Protein AF-A0A377URW3-F1 (afdb_monomer_lite)

Structure (mmCIF, N/CA/C/O backbone):
data_AF-A0A377URW3-F1
#
_entry.id   AF-A0A377URW3-F1
#
loop_
_atom_site.group_PDB
_atom_site.id
_atom_site.type_symbol
_atom_site.label_atom_id
_atom_site.label_alt_id
_atom_site.label_comp_id
_atom_site.label_asym_id
_atom_site.label_entity_id
_atom_site.label_seq_id
_atom_site.pdbx_PDB_ins_code
_atom_site.Cartn_x
_atom_site.Cartn_y
_atom_site.Cartn_z
_atom_site.occupancy
_atom_site.B_iso_or_equiv
_atom_site.auth_seq_id
_atom_site.auth_comp_id
_atom_site.auth_asym_id
_atom_site.auth_atom_id
_atom_site.pdbx_PDB_model_num
ATOM 1 N N . MET A 1 1 ? 3.936 -1.972 -28.432 1.00 53.31 1 MET A N 1
ATOM 2 C CA . MET A 1 1 ? 4.066 -1.553 -27.021 1.00 53.31 1 MET A CA 1
ATOM 3 C C . MET A 1 1 ? 3.504 -2.682 -26.188 1.00 53.31 1 MET A C 1
ATOM 5 O O . MET A 1 1 ? 2.342 -3.009 -26.382 1.00 53.31 1 MET A O 1
ATOM 9 N N . GLU A 1 2 ? 4.323 -3.327 -25.361 1.00 59.12 2 GLU A N 1
ATOM 10 C CA . GLU A 1 2 ? 3.845 -4.372 -24.452 1.00 59.12 2 GLU A CA 1
ATOM 11 C C . GLU A 1 2 ? 3.903 -3.836 -23.026 1.00 59.12 2 GLU A C 1
ATOM 13 O O . GLU A 1 2 ? 4.968 -3.467 -22.525 1.00 59.12 2 GLU A O 1
ATOM 18 N N . SER A 1 3 ? 2.745 -3.776 -22.378 1.00 64.94 3 SER A N 1
ATOM 19 C CA . SER A 1 3 ? 2.629 -3.483 -20.958 1.00 64.94 3 SER A CA 1
ATOM 20 C C . SER A 1 3 ? 1.944 -4.654 -20.266 1.00 64.94 3 SER A C 1
ATOM 22 O O . SER A 1 3 ? 0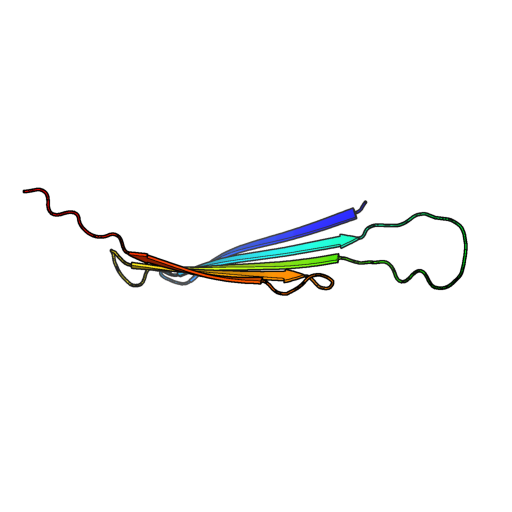.933 -5.173 -20.734 1.00 64.94 3 SER A O 1
ATOM 24 N N . VAL A 1 4 ? 2.521 -5.091 -19.152 1.00 77.88 4 VAL A N 1
ATOM 25 C CA . VAL A 1 4 ? 1.947 -6.115 -18.283 1.00 77.88 4 VAL A CA 1
ATOM 26 C C . VAL A 1 4 ? 1.671 -5.483 -16.930 1.00 77.88 4 VAL A C 1
ATOM 28 O O . VAL A 1 4 ? 2.555 -4.900 -16.307 1.00 77.88 4 VAL A O 1
ATOM 31 N N . GLY A 1 5 ? 0.419 -5.563 -16.497 1.00 82.75 5 GLY A N 1
ATOM 32 C CA . GLY A 1 5 ? -0.027 -5.087 -15.197 1.00 82.75 5 GLY A CA 1
ATOM 33 C C . GLY A 1 5 ? -0.569 -6.250 -14.390 1.00 82.75 5 GLY A C 1
ATOM 34 O O . GLY A 1 5 ? -1.409 -7.002 -14.880 1.00 82.75 5 GLY A O 1
ATOM 35 N N . VAL A 1 6 ? -0.101 -6.393 -13.157 1.00 87.12 6 VAL A N 1
ATOM 36 C CA . VAL A 1 6 ? -0.658 -7.327 -12.181 1.00 87.12 6 VAL A CA 1
ATOM 37 C C . VAL A 1 6 ? -1.075 -6.550 -10.941 1.00 87.12 6 VAL A C 1
ATOM 39 O O . VAL A 1 6 ? -0.309 -5.756 -10.399 1.00 87.12 6 VAL A O 1
ATOM 42 N N . GLY A 1 7 ? -2.315 -6.762 -10.513 1.00 89.31 7 GLY A N 1
ATOM 43 C CA . GLY A 1 7 ? -2.896 -6.142 -9.330 1.00 89.31 7 GLY A CA 1
ATOM 44 C C . GLY A 1 7 ? -3.297 -7.208 -8.322 1.00 89.31 7 GLY A C 1
ATOM 45 O O . GLY A 1 7 ? -3.906 -8.209 -8.695 1.00 89.31 7 GLY A O 1
ATOM 46 N N . TYR A 1 8 ? -2.967 -6.997 -7.054 1.00 89.69 8 TYR A N 1
ATOM 47 C CA . TYR A 1 8 ? -3.390 -7.844 -5.950 1.00 89.69 8 TYR A CA 1
ATOM 48 C C . TYR A 1 8 ? -4.043 -6.996 -4.864 1.00 89.69 8 TYR A C 1
ATOM 50 O O . TYR A 1 8 ? -3.399 -6.142 -4.253 1.00 89.69 8 TYR A O 1
ATOM 58 N N . SER A 1 9 ? -5.331 -7.231 -4.628 1.00 92.06 9 SER A N 1
ATOM 59 C CA . SER A 1 9 ? -6.091 -6.653 -3.521 1.00 92.06 9 SER A CA 1
ATOM 60 C C . SER A 1 9 ? -6.442 -7.725 -2.511 1.00 92.06 9 SER A C 1
ATOM 62 O O . SER A 1 9 ? -6.781 -8.856 -2.852 1.00 92.06 9 SER A O 1
ATOM 64 N N . GLY A 1 10 ? -6.417 -7.337 -1.247 1.00 91.06 10 GLY A N 1
ATOM 65 C CA . GLY A 1 10 ? -6.908 -8.170 -0.172 1.00 91.06 10 GLY A CA 1
ATOM 66 C C . GLY A 1 10 ? -7.237 -7.343 1.053 1.00 91.06 10 GLY A C 1
ATOM 67 O O . GLY A 1 10 ? -6.981 -6.141 1.129 1.00 91.06 10 GLY A O 1
ATOM 68 N N . SER A 1 11 ? -7.795 -8.017 2.042 1.00 92.38 11 SER A N 1
ATOM 69 C CA . SER A 1 11 ? -8.026 -7.449 3.360 1.00 92.38 11 SER A CA 1
ATOM 70 C C . SER A 1 11 ? -7.449 -8.379 4.414 1.00 92.38 11 SER A C 1
ATOM 72 O O . SER A 1 11 ? -7.682 -9.586 4.374 1.00 92.38 11 SER A O 1
ATOM 74 N N . ILE A 1 12 ? -6.698 -7.820 5.357 1.00 86.00 12 ILE A N 1
ATOM 75 C CA . ILE A 1 12 ? -6.239 -8.512 6.561 1.00 86.00 12 ILE A CA 1
ATOM 76 C C . ILE A 1 12 ? -6.962 -7.875 7.747 1.00 86.00 12 ILE A C 1
ATOM 78 O O . ILE A 1 12 ? -6.698 -6.736 8.140 1.00 86.00 12 ILE A O 1
ATOM 82 N N . GLY A 1 13 ? -7.922 -8.615 8.304 1.00 88.31 13 GLY A N 1
ATOM 83 C CA . GLY A 1 13 ? -8.802 -8.111 9.355 1.00 88.31 13 GLY A CA 1
ATOM 84 C C . GLY A 1 13 ? -9.618 -6.913 8.869 1.00 88.31 13 GLY A C 1
ATOM 85 O O . GLY A 1 13 ? -10.377 -7.027 7.913 1.00 88.31 13 GLY A O 1
ATOM 86 N N . LYS A 1 14 ? -9.458 -5.763 9.534 1.00 85.88 14 LYS A N 1
ATOM 87 C CA . LYS A 1 14 ? -10.125 -4.511 9.142 1.00 85.88 14 LYS A CA 1
ATOM 88 C C . LYS A 1 14 ? -9.326 -3.696 8.119 1.00 85.88 14 LYS A C 1
ATOM 90 O O . LYS A 1 14 ? -9.876 -2.774 7.531 1.00 85.88 14 LYS A O 1
ATOM 95 N N . ALA A 1 15 ? -8.046 -4.009 7.914 1.00 85.81 15 ALA A N 1
ATOM 96 C CA . ALA A 1 15 ? -7.189 -3.296 6.978 1.00 85.81 15 ALA A CA 1
ATOM 97 C C . ALA A 1 15 ? -7.344 -3.862 5.563 1.00 85.81 15 ALA A C 1
ATOM 99 O O . ALA A 1 15 ? -7.314 -5.075 5.368 1.00 85.81 15 ALA A O 1
ATOM 100 N N . SER A 1 16 ? -7.463 -2.983 4.576 1.00 91.69 16 SER A N 1
ATOM 101 C CA . SER A 1 16 ? -7.468 -3.324 3.154 1.00 91.69 16 SER A CA 1
ATOM 102 C C . SER A 1 16 ? -6.157 -2.888 2.523 1.00 91.69 16 SER A C 1
ATOM 104 O O . SER A 1 16 ? -5.656 -1.806 2.818 1.00 91.69 16 SER A O 1
ATOM 106 N N . TYR A 1 17 ? -5.595 -3.711 1.653 1.00 89.56 17 TYR A N 1
ATOM 107 C CA . TYR A 1 17 ? -4.387 -3.390 0.911 1.00 89.56 17 TYR A CA 1
ATOM 108 C C . TYR A 1 17 ? -4.593 -3.697 -0.565 1.00 89.56 17 TYR A C 1
ATOM 110 O O . TYR A 1 17 ? -5.318 -4.618 -0.945 1.00 89.56 17 TYR A O 1
ATOM 118 N N . PHE A 1 18 ? -3.940 -2.908 -1.401 1.00 92.44 18 PHE A N 1
ATOM 119 C CA . PHE A 1 18 ? -3.963 -3.050 -2.838 1.00 92.44 18 PHE A CA 1
ATOM 120 C C . PHE A 1 18 ? -2.582 -2.751 -3.389 1.00 92.44 18 PHE A C 1
ATOM 122 O O . PHE A 1 18 ? -2.007 -1.705 -3.110 1.00 92.44 18 PHE A O 1
ATOM 129 N N . ILE A 1 19 ? -2.041 -3.687 -4.150 1.00 88.62 19 ILE A N 1
ATOM 130 C CA . ILE A 1 19 ? -0.728 -3.579 -4.765 1.00 88.62 19 ILE A CA 1
ATOM 131 C C . ILE A 1 19 ? -0.943 -3.689 -6.262 1.00 88.62 19 ILE A C 1
ATOM 133 O O . ILE A 1 19 ? -1.476 -4.697 -6.709 1.00 88.62 19 ILE A O 1
ATOM 137 N N . ASN A 1 20 ? -0.510 -2.704 -7.043 1.00 89.44 20 ASN A N 1
ATOM 138 C CA . ASN A 1 20 ? -0.397 -2.877 -8.489 1.00 89.44 20 ASN A CA 1
ATOM 139 C C . ASN A 1 20 ? 1.044 -2.755 -8.901 1.00 89.44 20 ASN A C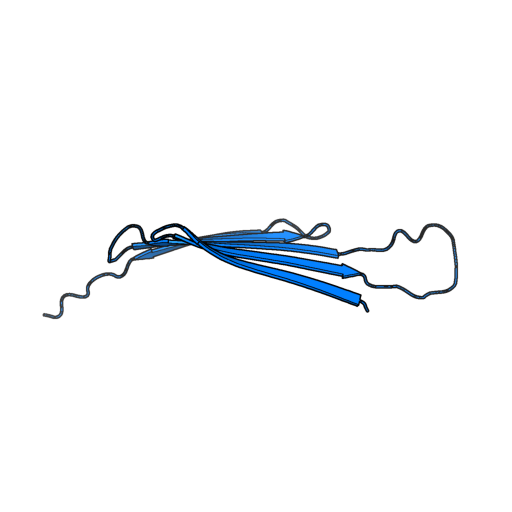 1
ATOM 141 O O . ASN A 1 20 ? 1.728 -1.797 -8.555 1.00 89.44 20 ASN A O 1
ATOM 145 N N . TYR A 1 21 ? 1.467 -3.712 -9.696 1.00 83.38 21 TYR A N 1
ATOM 146 C CA . TYR A 1 21 ? 2.740 -3.717 -10.359 1.00 83.38 21 TYR A CA 1
ATOM 147 C C . TYR A 1 21 ? 2.482 -3.650 -11.857 1.00 83.38 21 TYR A C 1
ATOM 149 O O . TYR A 1 21 ? 1.875 -4.550 -12.431 1.00 83.38 21 TYR A O 1
ATOM 157 N N . SER A 1 22 ? 2.953 -2.585 -12.485 1.00 82.06 22 SER A N 1
ATOM 158 C CA . SER A 1 22 ? 2.836 -2.370 -13.918 1.00 82.06 22 SER A CA 1
ATOM 159 C C . SER A 1 22 ? 4.227 -2.260 -14.512 1.00 82.06 22 SER A C 1
ATOM 161 O O . SER A 1 22 ? 5.009 -1.385 -14.152 1.00 82.06 22 SER A O 1
ATOM 163 N N . TYR A 1 23 ? 4.537 -3.154 -15.436 1.00 75.88 23 TYR A N 1
ATOM 164 C CA . TYR A 1 23 ? 5.761 -3.138 -16.214 1.00 75.88 23 TYR A CA 1
ATOM 165 C C . TYR A 1 23 ? 5.424 -2.732 -17.644 1.00 75.88 23 TYR A C 1
ATOM 167 O O . TYR A 1 23 ? 4.650 -3.399 -18.329 1.00 75.88 23 TYR A O 1
ATOM 175 N N . ASN A 1 24 ? 5.989 -1.618 -18.089 1.00 71.06 24 ASN A N 1
ATOM 176 C CA . ASN A 1 24 ? 5.786 -1.076 -19.419 1.00 71.06 24 ASN A CA 1
ATOM 177 C C . ASN A 1 24 ? 7.099 -1.165 -20.199 1.00 71.06 24 ASN A C 1
ATOM 179 O O . ASN A 1 24 ? 8.086 -0.503 -19.870 1.00 71.06 24 ASN A O 1
ATOM 183 N N . ARG A 1 25 ? 7.120 -2.004 -21.238 1.00 65.62 25 ARG A N 1
ATOM 184 C CA . ARG A 1 25 ? 8.259 -2.120 -22.140 1.00 65.62 25 ARG A CA 1
ATOM 185 C C . ARG A 1 25 ? 7.930 -1.380 -23.423 1.00 65.62 25 ARG A C 1
ATOM 187 O O . ARG A 1 25 ? 7.240 -1.891 -24.313 1.00 65.62 25 ARG A O 1
ATOM 194 N N . ASN A 1 26 ? 8.464 -0.170 -23.537 1.00 54.50 26 ASN A N 1
ATOM 195 C CA . ASN A 1 26 ? 8.443 0.513 -24.814 1.00 54.50 26 ASN A CA 1
ATOM 196 C C . ASN A 1 26 ? 9.533 -0.106 -25.702 1.00 54.50 26 ASN A C 1
ATOM 198 O O . ASN A 1 26 ? 10.727 0.091 -25.482 1.00 54.50 26 ASN A O 1
ATOM 202 N N . VAL A 1 27 ? 9.128 -0.932 -26.667 1.00 53.47 27 VAL A N 1
ATOM 203 C CA . VAL A 1 27 ? 10.030 -1.448 -27.701 1.00 53.47 27 VAL A CA 1
ATOM 204 C C . VAL A 1 27 ? 10.256 -0.337 -28.716 1.00 53.47 27 VAL A C 1
ATOM 206 O O . VAL A 1 27 ? 9.473 -0.155 -29.644 1.00 53.47 27 VAL A O 1
ATOM 209 N N . GLN A 1 28 ? 11.311 0.449 -28.514 1.00 49.78 28 GLN A N 1
ATOM 210 C CA . GLN A 1 28 ? 11.771 1.376 -29.537 1.00 49.78 28 GLN A CA 1
ATOM 211 C C . GLN A 1 28 ? 12.383 0.543 -30.665 1.00 49.78 28 GLN A C 1
ATOM 213 O O . GLN A 1 28 ? 13.544 0.144 -30.613 1.00 49.78 28 GLN A O 1
ATOM 218 N N . SER A 1 29 ? 11.547 0.190 -31.641 1.00 47.84 29 SER A N 1
ATOM 219 C CA . SER A 1 29 ? 11.992 -0.374 -32.907 1.00 47.84 29 SER A CA 1
ATOM 220 C C . SER A 1 29 ? 12.542 0.793 -33.717 1.00 47.84 29 SER A C 1
ATOM 222 O O . SER A 1 29 ? 11.816 1.518 -34.391 1.00 4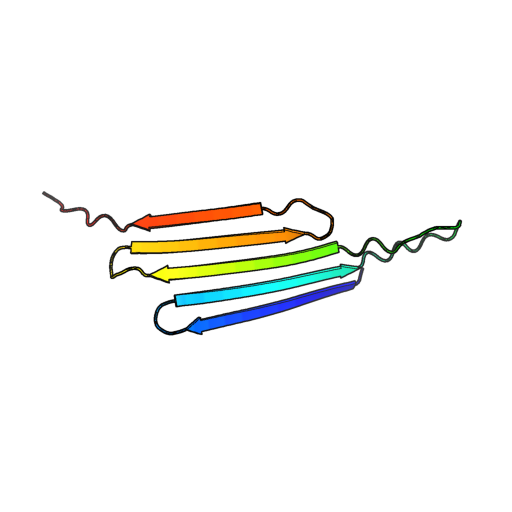7.84 29 SER A O 1
ATOM 224 N N . SER A 1 30 ? 13.821 1.074 -33.532 1.00 43.69 30 SER A N 1
ATOM 225 C CA . SER A 1 30 ? 14.569 1.941 -34.426 1.00 43.69 30 SER A CA 1
ATOM 226 C C . SER A 1 30 ? 15.884 1.234 -34.668 1.00 43.69 30 SER A C 1
ATOM 228 O O . SER A 1 30 ? 16.726 1.111 -33.783 1.00 43.69 30 SER A O 1
ATOM 230 N N . ASP A 1 31 ? 15.918 0.630 -35.850 1.00 55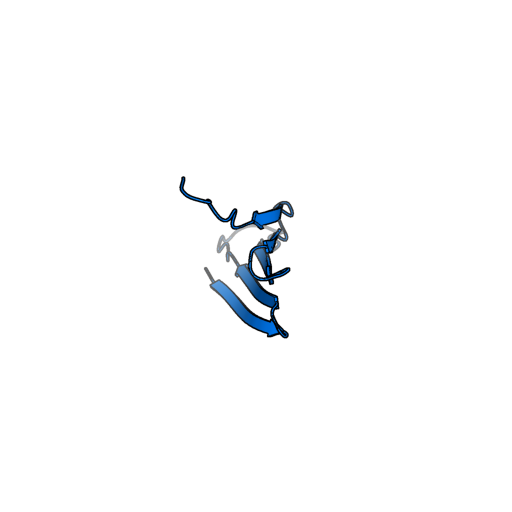.09 31 ASP A N 1
ATOM 231 C CA . ASP A 1 31 ? 17.106 0.439 -36.662 1.00 55.09 31 ASP A CA 1
ATOM 232 C C . ASP A 1 31 ? 18.079 1.606 -36.417 1.00 55.09 31 ASP A C 1
ATOM 234 O O . ASP A 1 31 ? 17.642 2.758 -36.393 1.00 55.09 31 ASP A O 1
ATOM 238 N N . ASP A 1 32 ? 19.356 1.282 -36.234 1.00 53.78 32 ASP A N 1
ATOM 239 C CA . ASP A 1 32 ? 20.501 2.186 -36.065 1.00 53.78 32 ASP A CA 1
ATOM 240 C C . ASP A 1 32 ? 21.081 2.330 -34.638 1.00 53.78 32 ASP A C 1
ATOM 242 O O . ASP A 1 32 ? 20.484 2.867 -33.707 1.00 53.78 32 ASP A O 1
ATOM 246 N N . SER A 1 33 ? 22.333 1.870 -34.560 1.00 46.94 33 SER A N 1
ATOM 247 C CA . SER A 1 33 ? 23.399 2.230 -33.624 1.00 46.94 33 SER A CA 1
ATOM 248 C C . SER A 1 33 ? 23.321 1.781 -32.156 1.00 46.94 33 SER A C 1
ATOM 250 O O . SER A 1 33 ? 22.441 2.131 -31.375 1.00 46.94 33 SER A O 1
ATOM 252 N N . ASP A 1 34 ? 24.346 0.994 -31.809 1.00 52.31 34 ASP A N 1
ATOM 253 C CA . ASP A 1 34 ? 25.008 0.820 -30.515 1.00 52.31 34 ASP A CA 1
ATOM 254 C C . ASP A 1 34 ? 24.391 1.528 -29.291 1.00 52.31 34 ASP A C 1
ATOM 256 O O . ASP A 1 34 ? 24.286 2.750 -29.226 1.00 52.31 34 ASP A O 1
ATOM 260 N N . ASN A 1 35 ? 24.144 0.734 -28.238 1.00 51.00 35 ASN A N 1
ATOM 261 C CA . ASN A 1 35 ? 23.809 1.157 -26.867 1.00 51.00 35 ASN A CA 1
ATOM 262 C C . ASN A 1 35 ? 22.319 1.423 -26.543 1.00 51.00 35 ASN A C 1
ATOM 264 O O . ASN A 1 35 ? 21.990 2.230 -25.673 1.00 51.00 35 ASN A O 1
ATOM 268 N N . ASN A 1 36 ? 21.395 0.683 -27.157 1.00 46.59 36 ASN A N 1
ATOM 269 C CA . ASN A 1 36 ? 19.976 0.728 -26.792 1.00 46.59 36 ASN A CA 1
ATOM 270 C C . ASN A 1 36 ? 19.680 -0.147 -25.552 1.00 46.59 36 ASN A C 1
ATOM 272 O O . ASN A 1 36 ? 19.303 -1.316 -25.664 1.00 46.59 36 ASN A O 1
ATOM 276 N N . ARG A 1 37 ? 19.862 0.395 -24.338 1.00 51.72 37 ARG A N 1
ATOM 277 C CA . ARG A 1 37 ? 19.284 -0.221 -23.129 1.00 51.72 37 ARG A CA 1
ATOM 278 C C . ARG A 1 37 ? 17.763 -0.063 -23.221 1.00 51.72 37 ARG A C 1
ATOM 280 O O . ARG A 1 37 ? 17.305 1.075 -23.170 1.00 51.72 37 ARG A O 1
ATOM 287 N N . PRO A 1 38 ? 16.969 -1.147 -23.312 1.00 53.47 38 PRO A N 1
ATOM 288 C CA . PRO A 1 38 ? 15.519 -1.027 -23.389 1.00 53.47 38 PRO A CA 1
ATOM 289 C C . PRO A 1 38 ? 15.015 -0.268 -22.159 1.00 53.47 38 PRO A C 1
ATOM 291 O O . PRO A 1 38 ? 15.105 -0.781 -21.038 1.00 53.47 38 PRO A O 1
ATOM 294 N N . ALA A 1 39 ? 14.511 0.952 -22.372 1.00 57.22 39 ALA A N 1
ATOM 295 C CA . ALA A 1 39 ? 13.916 1.794 -21.342 1.00 57.22 39 ALA A CA 1
ATOM 296 C C . ALA A 1 39 ? 12.632 1.115 -20.850 1.00 57.22 39 ALA A C 1
ATOM 298 O O . ALA A 1 39 ? 11.539 1.291 -21.382 1.00 57.22 39 ALA A O 1
ATOM 299 N N . SER A 1 40 ? 12.815 0.219 -19.888 1.00 61.47 40 SER A N 1
ATOM 300 C CA . SER A 1 40 ? 11.753 -0.551 -19.268 1.00 61.47 40 SER A CA 1
ATOM 301 C C . SER A 1 40 ? 11.248 0.252 -18.086 1.00 61.47 40 SER A C 1
ATOM 303 O O . SER A 1 40 ? 11.952 0.352 -17.076 1.00 61.47 40 SER A O 1
ATOM 305 N N . ASP A 1 41 ? 10.061 0.832 -18.210 1.00 71.00 41 ASP A N 1
ATOM 306 C CA . ASP A 1 41 ? 9.457 1.554 -17.104 1.00 71.00 41 ASP A CA 1
ATOM 307 C C . ASP A 1 41 ? 8.723 0.564 -16.202 1.00 71.00 41 ASP A C 1
ATOM 309 O O . ASP A 1 41 ? 8.060 -0.372 -16.651 1.00 71.00 41 ASP A O 1
ATOM 313 N N . THR A 1 42 ? 8.930 0.690 -14.900 1.00 74.12 42 THR A N 1
ATOM 314 C CA . THR A 1 42 ? 8.314 -0.199 -13.918 1.00 74.12 42 THR A CA 1
ATOM 315 C C . THR A 1 42 ? 7.697 0.665 -12.849 1.00 74.12 42 THR A C 1
ATOM 317 O O . THR A 1 42 ? 8.415 1.427 -12.208 1.00 74.12 42 THR A O 1
ATOM 320 N N . VAL A 1 43 ? 6.393 0.529 -12.656 1.00 81.50 43 VAL A N 1
ATOM 321 C CA . VAL A 1 43 ? 5.614 1.286 -11.685 1.00 81.50 43 VAL A CA 1
ATOM 322 C C . VAL A 1 43 ? 5.029 0.321 -10.669 1.00 81.50 43 VAL A C 1
ATOM 324 O O . VAL A 1 43 ? 4.328 -0.624 -11.022 1.00 81.50 43 VAL A O 1
ATOM 327 N N . VAL A 1 44 ? 5.303 0.573 -9.395 1.00 84.44 44 VAL A N 1
ATOM 328 C CA . VAL A 1 44 ? 4.724 -0.158 -8.270 1.00 84.44 44 VAL A CA 1
ATOM 329 C C . VAL A 1 44 ? 3.873 0.805 -7.468 1.00 84.44 44 VAL A C 1
ATOM 331 O O . VAL A 1 44 ? 4.372 1.807 -6.971 1.00 84.44 44 VAL A O 1
ATOM 334 N N . SER A 1 45 ? 2.594 0.496 -7.329 1.00 86.56 45 SER A N 1
ATOM 335 C CA . SER A 1 45 ? 1.658 1.216 -6.477 1.00 86.56 45 SER A CA 1
ATOM 336 C C . SER A 1 45 ? 1.254 0.327 -5.307 1.00 86.56 45 SER A C 1
ATOM 338 O O . SER A 1 45 ? 0.947 -0.849 -5.489 1.00 86.56 45 SER A O 1
ATOM 340 N N . LEU A 1 46 ? 1.264 0.884 -4.107 1.00 86.12 46 LEU A N 1
ATOM 341 C CA . LEU A 1 46 ? 0.776 0.263 -2.888 1.00 86.12 46 LEU A CA 1
ATOM 342 C C . LEU A 1 46 ? -0.219 1.226 -2.256 1.00 86.12 46 LEU A C 1
ATOM 344 O O . LEU A 1 46 ? 0.156 2.329 -1.883 1.00 86.12 46 LEU A O 1
ATOM 348 N N . THR A 1 47 ? -1.458 0.796 -2.084 1.00 89.19 47 THR A N 1
ATOM 349 C CA . THR A 1 47 ? -2.486 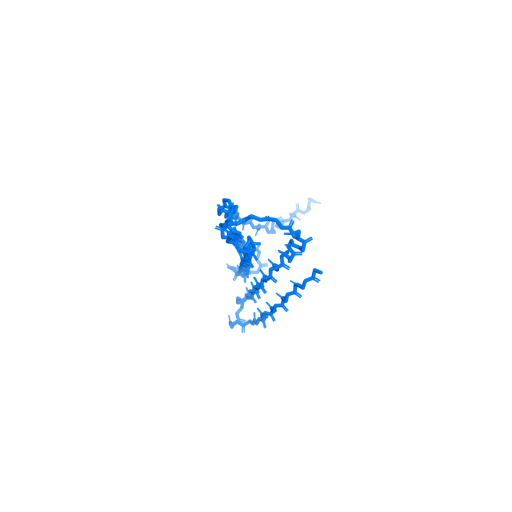1.501 -1.325 1.00 89.19 47 THR A CA 1
ATOM 350 C C . THR A 1 47 ? -2.866 0.660 -0.120 1.00 89.19 47 THR A C 1
ATOM 352 O O . THR A 1 47 ? -3.212 -0.509 -0.248 1.00 89.19 47 THR A O 1
ATOM 355 N N . LEU A 1 48 ? -2.820 1.255 1.061 1.00 87.12 48 LEU A N 1
ATOM 356 C CA . LEU A 1 48 ? -3.176 0.634 2.325 1.00 87.12 48 LEU A CA 1
ATOM 357 C C . LEU A 1 48 ? -4.238 1.495 2.998 1.00 87.12 48 LEU A C 1
ATOM 359 O O . LEU A 1 48 ? -4.028 2.685 3.202 1.00 87.12 48 LEU A O 1
ATOM 363 N N . SER A 1 49 ? -5.366 0.895 3.352 1.00 88.06 49 SER A N 1
ATOM 364 C CA . SER A 1 49 ? -6.468 1.542 4.052 1.00 88.06 49 SER A CA 1
ATOM 365 C C . SER A 1 49 ? -6.715 0.825 5.371 1.00 88.06 49 SER A C 1
ATOM 367 O O . SER A 1 49 ? -7.080 -0.349 5.393 1.00 88.06 49 SER A O 1
ATOM 369 N N . ILE A 1 50 ? -6.486 1.516 6.485 1.00 87.75 50 ILE A N 1
ATOM 370 C CA . ILE A 1 50 ? -6.667 0.979 7.832 1.00 87.75 50 ILE A CA 1
ATOM 371 C C . ILE A 1 50 ? -7.735 1.809 8.547 1.00 87.75 50 ILE A C 1
ATOM 373 O O . ILE A 1 50 ? -7.470 2.958 8.910 1.00 87.75 50 ILE A O 1
ATOM 377 N N . PRO A 1 51 ? -8.926 1.255 8.805 1.00 84.75 51 PRO A N 1
ATOM 378 C CA . PRO A 1 51 ? -9.880 1.863 9.715 1.00 84.75 51 PRO A CA 1
ATOM 379 C C . PRO A 1 51 ? -9.361 1.729 11.156 1.00 84.75 51 PRO A C 1
ATOM 381 O O . PRO A 1 51 ? -9.202 0.633 11.693 1.00 84.75 51 PRO A O 1
ATOM 384 N N . LEU A 1 52 ? -9.098 2.872 11.785 1.00 81.81 52 LEU A N 1
ATOM 385 C CA . LEU A 1 52 ? -8.628 3.038 13.164 1.00 81.81 52 LEU A CA 1
ATOM 386 C C . LEU A 1 52 ? -9.808 3.207 14.148 1.00 81.81 52 LEU A C 1
ATOM 388 O O . LEU A 1 52 ? -9.678 3.853 15.184 1.00 81.81 52 LEU A O 1
ATOM 392 N N . GLY A 1 53 ? -10.982 2.666 13.807 1.00 76.38 53 GLY A N 1
ATOM 393 C CA . GLY A 1 53 ? -12.231 2.800 14.562 1.00 76.38 53 GLY A CA 1
ATOM 394 C C . GLY A 1 53 ? -13.437 2.948 13.632 1.00 76.38 53 GLY A C 1
ATOM 395 O O . GLY A 1 53 ? -13.333 2.692 12.437 1.00 76.38 53 GLY A O 1
ATOM 396 N N . GLU A 1 54 ? -14.579 3.378 14.169 1.00 73.12 54 GLU A N 1
ATOM 397 C CA . GLU A 1 54 ? -15.800 3.630 13.376 1.00 73.12 54 GLU A CA 1
ATOM 398 C C . GLU A 1 54 ? -15.761 4.970 12.622 1.00 73.12 54 GLU A C 1
ATOM 400 O O . GLU A 1 54 ? -16.493 5.173 11.660 1.00 73.12 54 GLU A O 1
ATOM 405 N N . THR A 1 55 ? -14.895 5.891 13.051 1.00 71.19 55 THR A N 1
ATOM 406 C CA . THR A 1 55 ? -14.833 7.271 12.540 1.00 71.19 55 THR A CA 1
ATOM 407 C C . THR A 1 55 ? -13.521 7.596 11.822 1.00 71.19 55 THR A C 1
ATOM 409 O O . THR A 1 55 ? -13.464 8.536 11.036 1.00 71.19 55 THR A O 1
ATOM 412 N N . LEU A 1 56 ? -12.455 6.831 12.052 1.00 77.88 56 LEU A N 1
ATOM 413 C CA . LEU A 1 56 ? -11.113 7.163 11.577 1.00 77.88 56 LEU A CA 1
ATOM 414 C C . LEU A 1 56 ? -10.631 6.122 10.575 1.00 77.88 56 LEU A C 1
ATOM 416 O O . LEU A 1 56 ? -10.669 4.929 10.858 1.00 77.88 56 LEU A O 1
ATOM 420 N N . SER A 1 57 ? -10.104 6.575 9.443 1.00 81.25 57 SER A N 1
ATOM 421 C CA . SER A 1 57 ? -9.394 5.735 8.479 1.00 81.25 57 SER A CA 1
ATOM 422 C C . SER A 1 57 ? -8.082 6.393 8.073 1.00 81.25 57 SER A C 1
ATOM 424 O O . SER A 1 57 ? -8.063 7.564 7.691 1.00 81.25 57 SER A O 1
ATOM 426 N N . ALA A 1 58 ? -6.990 5.640 8.133 1.00 82.00 58 ALA A N 1
ATOM 427 C CA . ALA A 1 58 ? -5.709 6.028 7.565 1.00 82.00 58 ALA A CA 1
ATOM 428 C C . ALA A 1 58 ? -5.559 5.390 6.184 1.00 82.00 58 ALA A C 1
ATOM 430 O O . ALA A 1 58 ? -5.732 4.184 6.037 1.00 82.00 58 ALA A O 1
ATOM 431 N N . ASN A 1 59 ? -5.228 6.200 5.187 1.00 84.81 59 ASN A N 1
ATOM 432 C CA . ASN A 1 59 ? -4.942 5.776 3.828 1.00 84.81 59 ASN A CA 1
ATOM 433 C C . ASN A 1 59 ? -3.490 6.131 3.501 1.00 84.81 59 ASN A C 1
ATOM 435 O O . ASN A 1 59 ? -3.077 7.286 3.591 1.00 84.81 59 ASN A O 1
ATOM 439 N N . TYR A 1 60 ? -2.706 5.135 3.126 1.00 82.88 60 TYR A N 1
ATOM 440 C CA . TYR A 1 60 ? -1.320 5.293 2.721 1.00 82.88 60 TYR A CA 1
ATOM 441 C C . TYR A 1 60 ? -1.189 4.817 1.282 1.00 82.88 60 TYR A C 1
ATOM 443 O O . TYR A 1 60 ? -1.449 3.651 1.004 1.00 82.88 60 TYR A O 1
ATOM 451 N N . THR A 1 61 ? -0.794 5.704 0.376 1.00 83.88 61 THR A N 1
ATOM 452 C CA . THR A 1 61 ? -0.561 5.367 -1.028 1.00 83.88 61 THR A CA 1
ATOM 453 C C . THR A 1 61 ? 0.880 5.678 -1.386 1.00 83.88 61 THR A C 1
ATOM 455 O O . THR A 1 61 ? 1.336 6.806 -1.239 1.00 83.88 61 THR A O 1
ATOM 458 N N . LEU A 1 62 ? 1.602 4.687 -1.884 1.00 82.75 62 LEU A N 1
ATOM 459 C CA . LEU A 1 62 ? 2.966 4.816 -2.365 1.00 82.75 62 LEU A CA 1
ATOM 460 C C . LEU A 1 62 ? 3.014 4.407 -3.827 1.00 82.75 62 LEU A C 1
ATOM 462 O O . LEU A 1 62 ? 2.486 3.365 -4.189 1.00 82.75 62 LEU A O 1
ATOM 466 N N . ASN A 1 63 ? 3.661 5.218 -4.652 1.00 80.31 63 ASN A N 1
ATOM 467 C CA . ASN A 1 63 ? 3.845 4.979 -6.070 1.00 80.31 63 ASN A CA 1
ATOM 468 C C . ASN A 1 63 ? 5.335 5.135 -6.407 1.00 80.31 63 ASN A C 1
ATOM 470 O O . ASN A 1 63 ? 5.910 6.214 -6.278 1.00 80.31 63 ASN A O 1
ATOM 474 N N . HIS A 1 64 ? 5.977 4.049 -6.816 1.00 75.31 64 HIS A N 1
ATOM 475 C CA . HIS A 1 64 ? 7.406 3.976 -7.094 1.00 75.31 64 HIS A CA 1
ATOM 476 C C . HIS A 1 64 ? 7.636 3.649 -8.569 1.00 75.31 64 HIS A C 1
ATOM 478 O O . HIS A 1 64 ? 7.208 2.594 -9.032 1.00 75.31 64 HIS A O 1
ATOM 484 N N . GLY A 1 65 ? 8.304 4.544 -9.298 1.00 70.88 65 GLY A N 1
ATOM 485 C CA . GLY A 1 65 ? 8.741 4.320 -10.674 1.00 70.88 65 GLY A CA 1
ATOM 486 C C . GLY A 1 65 ? 10.233 3.990 -10.734 1.00 70.88 65 GLY A C 1
ATOM 487 O O . GLY A 1 65 ? 11.041 4.610 -10.053 1.00 70.88 65 GLY A O 1
ATOM 488 N N . ARG A 1 66 ? 10.640 3.042 -11.581 1.00 60.66 66 ARG A N 1
ATOM 489 C CA . ARG A 1 66 ? 12.060 2.696 -11.795 1.00 60.66 66 ARG A CA 1
ATOM 490 C C . ARG A 1 66 ? 12.866 3.836 -12.426 1.00 60.66 66 ARG A C 1
ATOM 492 O O . ARG A 1 66 ? 14.072 3.905 -12.210 1.00 60.66 66 ARG A O 1
ATOM 499 N N . HIS A 1 67 ? 12.212 4.689 -13.215 1.00 57.97 67 HIS A N 1
ATOM 500 C CA . HIS A 1 67 ? 12.819 5.843 -13.890 1.00 57.97 67 HIS A CA 1
ATOM 501 C C . HIS A 1 67 ? 12.230 7.192 -13.447 1.00 57.97 67 HIS A C 1
ATOM 503 O O . HIS A 1 67 ? 12.679 8.235 -13.913 1.00 57.97 67 HIS A O 1
ATOM 509 N N . ASN A 1 68 ? 11.228 7.172 -12.566 1.00 53.56 68 ASN A N 1
ATOM 510 C CA . ASN A 1 68 ? 10.486 8.343 -12.121 1.00 53.56 68 ASN A CA 1
ATOM 511 C C . ASN A 1 68 ? 10.403 8.332 -10.595 1.00 53.56 68 ASN A C 1
ATOM 513 O O . ASN A 1 68 ? 10.097 7.292 -10.014 1.00 53.56 68 ASN A O 1
ATOM 517 N N . ASP A 1 69 ? 10.654 9.483 -9.974 1.00 60.09 69 ASP A N 1
ATOM 518 C CA . ASP A 1 69 ? 10.665 9.696 -8.528 1.00 60.09 69 ASP A CA 1
ATOM 519 C C . ASP A 1 69 ? 9.602 8.904 -7.749 1.00 60.09 69 ASP A C 1
ATOM 521 O O . ASP A 1 69 ? 8.456 8.719 -8.176 1.00 60.09 69 ASP A O 1
ATOM 525 N N . THR A 1 70 ? 9.991 8.448 -6.555 1.00 66.25 70 THR A N 1
ATOM 526 C CA . THR A 1 70 ? 9.076 7.763 -5.635 1.00 66.25 70 THR A CA 1
ATOM 527 C C . THR A 1 70 ? 8.151 8.790 -5.005 1.00 66.25 70 THR A C 1
ATOM 529 O O . THR A 1 70 ? 8.602 9.632 -4.232 1.00 66.25 70 THR A O 1
ATOM 532 N N . THR A 1 71 ? 6.855 8.703 -5.280 1.00 71.25 71 THR A N 1
ATOM 533 C CA . THR A 1 71 ? 5.853 9.539 -4.617 1.00 71.25 71 THR A CA 1
ATOM 534 C C . THR A 1 71 ? 5.178 8.733 -3.514 1.00 71.25 71 THR A C 1
ATOM 536 O O . THR A 1 71 ? 4.691 7.627 -3.733 1.00 71.25 71 THR A O 1
ATOM 539 N N . HIS A 1 72 ? 5.168 9.264 -2.295 1.00 73.56 72 HIS A N 1
ATOM 540 C CA . HIS A 1 72 ? 4.380 8.718 -1.195 1.00 73.56 72 HIS A CA 1
ATOM 541 C C . HIS A 1 72 ? 3.370 9.767 -0.743 1.00 73.56 72 HIS A C 1
ATOM 543 O O . HIS A 1 72 ? 3.687 10.946 -0.610 1.00 73.56 72 HIS A O 1
ATOM 549 N N . SER A 1 73 ? 2.136 9.343 -0.521 1.00 74.56 73 SER A N 1
ATOM 550 C CA . SER A 1 73 ? 1.055 10.176 -0.023 1.00 74.56 73 SER A CA 1
ATOM 551 C C . SER A 1 73 ? 0.431 9.494 1.182 1.00 74.56 73 SER A C 1
ATOM 553 O O . SER A 1 73 ? 0.061 8.320 1.137 1.00 74.56 73 SER A O 1
ATOM 555 N N . VAL A 1 74 ? 0.333 10.240 2.278 1.00 75.38 74 VAL A N 1
ATOM 556 C CA . VAL A 1 74 ? -0.331 9.797 3.501 1.00 75.38 74 VAL A CA 1
ATOM 557 C C . VAL A 1 74 ? -1.535 10.691 3.715 1.00 75.38 74 VAL A C 1
ATOM 559 O O . VAL A 1 74 ? -1.392 11.904 3.842 1.00 75.38 74 VAL A O 1
ATOM 562 N N . GLY A 1 75 ? -2.717 10.091 3.762 1.00 72.00 75 GLY A N 1
ATOM 563 C CA . GLY A 1 75 ? -3.963 10.772 4.074 1.00 72.00 75 GLY A CA 1
ATOM 564 C C . GLY A 1 75 ? -4.623 10.131 5.285 1.00 72.00 75 GLY A C 1
ATOM 565 O O . GLY A 1 75 ? -4.736 8.914 5.375 1.00 72.00 75 GLY A O 1
ATOM 566 N N . SER A 1 76 ? -5.101 10.937 6.221 1.00 70.50 76 SER A N 1
ATOM 567 C CA . SER A 1 76 ? -6.017 10.479 7.263 1.00 70.50 76 SER A CA 1
ATOM 568 C C . SER A 1 76 ? -7.375 11.129 7.042 1.00 70.50 76 SER A C 1
ATOM 570 O O . SER A 1 76 ? -7.481 12.307 6.704 1.00 70.50 76 SER A O 1
ATOM 572 N N . THR A 1 77 ? -8.437 10.348 7.194 1.00 69.00 77 THR A N 1
ATOM 573 C CA . THR A 1 77 ? -9.811 10.838 7.115 1.00 69.00 77 THR A CA 1
ATOM 574 C C . THR A 1 77 ? -10.500 10.524 8.430 1.00 69.00 77 THR A C 1
ATOM 576 O O . THR A 1 77 ? -10.490 9.384 8.889 1.00 69.00 77 THR A O 1
ATOM 579 N N . ALA A 1 78 ? -11.074 11.554 9.047 1.00 55.12 78 ALA A N 1
ATOM 580 C CA . ALA A 1 78 ? -11.893 11.437 10.242 1.00 55.12 78 ALA A CA 1
ATOM 581 C C . ALA A 1 78 ? -13.321 11.883 9.903 1.00 55.12 78 ALA A C 1
ATOM 583 O O . ALA A 1 78 ? -13.542 13.030 9.507 1.00 55.12 78 ALA A O 1
ATOM 584 N N . LEU A 1 79 ? -14.295 10.992 10.067 1.00 59.44 79 LEU A N 1
ATOM 585 C CA . LEU A 1 79 ? -15.718 11.302 10.014 1.00 59.44 79 LEU A CA 1
ATOM 586 C C . LEU A 1 79 ? -16.084 12.093 11.273 1.00 59.44 79 LEU A C 1
ATOM 588 O O . LEU A 1 79 ? -16.436 11.521 12.304 1.00 59.44 79 LEU A O 1
ATOM 592 N N . ARG A 1 80 ? -16.003 13.427 11.218 1.00 53.12 80 ARG A N 1
ATOM 593 C CA . ARG A 1 80 ? -16.581 14.269 12.274 1.00 53.12 80 ARG A CA 1
ATOM 594 C C . ARG A 1 80 ? -18.094 14.043 12.300 1.00 53.12 80 ARG A C 1
ATOM 596 O O . ARG A 1 80 ? -18.789 14.453 11.375 1.00 53.12 80 ARG A O 1
ATOM 603 N N . SER A 1 81 ? -18.595 13.417 13.368 1.00 56.78 81 SER A N 1
ATOM 604 C CA . SER A 1 81 ? -20.026 13.404 13.679 1.00 56.78 81 SER A CA 1
ATOM 605 C C . SER A 1 81 ? -20.493 14.853 13.813 1.00 56.78 81 SER A C 1
ATOM 607 O O . SER A 1 81 ? -20.052 15.588 14.700 1.00 56.78 81 SER A O 1
ATOM 609 N N . ARG A 1 82 ? -21.308 15.305 12.861 1.00 57.56 82 ARG A N 1
ATOM 610 C CA . ARG A 1 82 ? -21.905 16.636 12.875 1.00 57.56 82 ARG A CA 1
ATOM 611 C C . ARG A 1 82 ? -23.134 16.536 13.774 1.00 57.56 82 ARG A C 1
ATOM 613 O O . ARG A 1 82 ? -24.170 16.046 13.342 1.00 57.56 82 ARG A O 1
ATOM 620 N N . ILE A 1 83 ? -22.993 16.944 15.032 1.00 62.34 83 ILE A N 1
ATOM 621 C CA . ILE A 1 83 ? -24.130 17.117 15.940 1.00 62.34 83 ILE A CA 1
ATOM 622 C C . ILE A 1 83 ? -24.948 18.281 15.362 1.00 62.34 83 ILE A C 1
ATOM 624 O O . ILE A 1 83 ? -24.445 19.404 15.290 1.00 62.34 83 ILE A O 1
ATOM 628 N N . ALA A 1 84 ? -26.140 17.998 14.838 1.00 55.72 84 ALA A N 1
ATOM 629 C CA . ALA A 1 84 ? -27.082 19.033 14.421 1.00 55.72 84 ALA A CA 1
ATOM 630 C C . ALA A 1 84 ? -27.735 19.649 15.678 1.00 55.72 84 ALA A C 1
ATOM 632 O O . ALA A 1 84 ? -28.038 18.883 16.596 1.00 55.72 84 ALA A O 1
ATOM 633 N N . PRO A 1 85 ? -27.887 20.986 15.752 1.00 66.50 85 PRO A N 1
ATOM 634 C CA . PRO A 1 85 ? -28.578 21.656 16.853 1.00 66.50 85 PRO A CA 1
ATOM 635 C C . PRO A 1 85 ? -30.090 21.413 16.833 1.00 66.50 85 PRO A C 1
ATOM 637 O O . PRO A 1 85 ? -30.642 21.188 15.729 1.00 66.50 85 PRO A O 1
#

InterPro domains:
  IPR000015 Outer 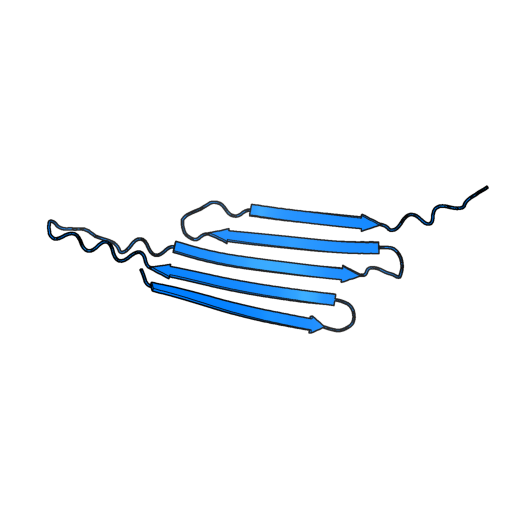membrane usher protein [PF00577] (3-77)

Radius of gyration: 19.67 Å; chains: 1; bounding box: 54×30×54 Å

Organism: Klebsiella pneumoniae (NCBI:txid573)

Secondary structure (DSSP, 8-state):
-EEEEEEEEEEETTEEEEEEEEEEE--------S-----EEEEEEEEEEEE-SSSEEEEEEEEEESSS--EEEEEEEE-------

Foldseek 3Di:
DDKDKDKDWDDDVQKIKIKIKIKDFDPPPDDDDDDDPGPIKIKIWMWMWHAPDPFKIKIWIWIDIPPDDTDIDIDIGGRPPDDDD

pLDDT: mean 72.13, std 14.23, range [43.69, 92.44]

Sequence (85 aa):
MESVGVGYSGSIGKASYFINYSYNRNVQSSDDSDNNRPASDTVVSLTLSIPLGETLSANYTLNHGRHNDTTHSVGSTALRSRIAP